Protein AF-A0A8E0V129-F1 (afdb_monomer_lite)

Radius of gyration: 28.25 Å; chains: 1; bounding box: 62×81×74 Å

pLDDT: mean 71.75, std 19.03, range [37.41, 93.44]

Sequence (127 aa):
MDLVQKKIKVSDDADEADASSEAAANVSESTDVELDSHPLLAHLRLYIFSDVYLGSELKQLAYERLTACFVGISRPQTLDQHRKVISVMRVASLKIQPSDSLLDWLAHYAAYTVDQLSSSALFSRTS

Organism: NCBI:txid91492

Foldseek 3Di:
DDDDDDDDDDDDDDDDDPDPDPPDDDPPPPPPPVLVPDPLLVLLVQLLCCVVPHDPVSNVVSLVSNVVVLVVCVAPPDPVSVVNLVVSLVVCVVRPDPPDVSNVSSVVSVVSNVVVVCVPCPVVPPD

Secondary structure (DSSP, 8-state):
--------------------------------TTGGG-HHHHHHHHHHHHHHHS-HHHHHHHHHHHHHHHHHHSS--SHHHHHHHHHHHHHHHHHS-TT-HHHHHHHHHHHHHHHHHHHSTTGGG--

Structure (mmCIF, N/CA/C/O backbone):
data_AF-A0A8E0V129-F1
#
_entry.id   AF-A0A8E0V129-F1
#
loop_
_atom_site.group_PDB
_atom_site.id
_atom_site.type_symbol
_atom_site.label_atom_id
_atom_site.label_alt_id
_atom_site.label_comp_id
_atom_site.label_asym_id
_atom_site.label_entity_id
_atom_site.label_seq_id
_atom_site.pdbx_PDB_ins_code
_atom_site.C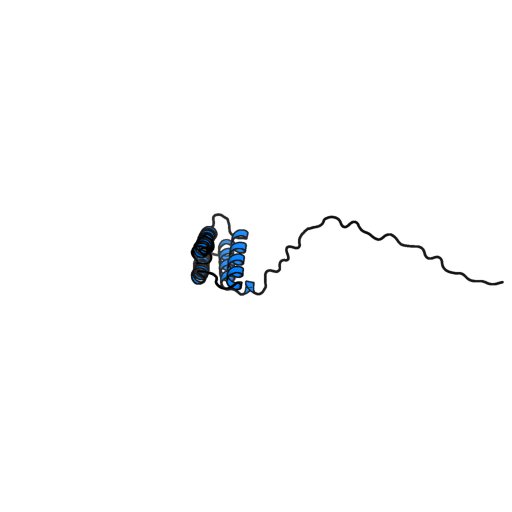artn_x
_atom_site.Cartn_y
_atom_site.Cartn_z
_atom_site.occupancy
_atom_site.B_iso_or_equiv
_atom_site.auth_seq_id
_atom_site.auth_comp_id
_atom_site.auth_asym_id
_atom_site.auth_atom_id
_atom_site.pdbx_PDB_model_num
ATOM 1 N N . MET A 1 1 ? 49.859 -70.532 45.079 1.00 38.75 1 MET A N 1
ATOM 2 C CA . MET A 1 1 ? 49.914 -69.975 43.718 1.00 38.75 1 MET A CA 1
ATOM 3 C C . MET A 1 1 ? 48.766 -68.977 43.572 1.00 38.75 1 MET A C 1
ATOM 5 O O . MET A 1 1 ? 47.655 -69.358 43.239 1.00 38.75 1 MET A O 1
ATOM 9 N N . ASP A 1 2 ? 49.039 -67.758 44.036 1.00 38.62 2 ASP A N 1
ATOM 10 C CA . ASP A 1 2 ? 48.735 -66.451 43.424 1.00 38.62 2 ASP A CA 1
ATOM 11 C C . ASP A 1 2 ? 47.334 -66.112 42.863 1.00 38.62 2 ASP A C 1
ATOM 13 O O . ASP A 1 2 ? 46.938 -66.512 41.776 1.00 38.62 2 ASP A O 1
ATOM 17 N N . LEU A 1 3 ? 46.599 -65.320 43.655 1.00 38.34 3 LEU A N 1
ATOM 18 C CA . LEU A 1 3 ? 46.198 -63.912 43.450 1.00 38.34 3 LEU A CA 1
ATOM 19 C C . LEU A 1 3 ? 45.937 -63.323 42.022 1.00 38.34 3 LEU A C 1
ATOM 21 O O . LEU A 1 3 ? 46.810 -63.284 41.165 1.00 38.34 3 LEU A O 1
ATOM 25 N N . VAL A 1 4 ? 44.788 -62.619 41.937 1.00 41.75 4 VAL A N 1
ATOM 26 C CA . VAL A 1 4 ? 44.428 -61.413 41.128 1.00 41.75 4 VAL A CA 1
ATOM 27 C C . VAL A 1 4 ? 43.639 -61.561 39.804 1.00 41.75 4 VAL A C 1
ATOM 29 O O . VAL A 1 4 ? 44.179 -61.664 38.712 1.00 41.75 4 VAL A O 1
ATOM 32 N N . GLN A 1 5 ? 42.314 -61.413 39.953 1.00 44.88 5 GLN A N 1
ATOM 33 C CA . GLN A 1 5 ? 41.386 -60.454 39.309 1.00 44.88 5 GLN A CA 1
ATOM 34 C C . GLN A 1 5 ? 41.624 -59.975 37.857 1.00 44.88 5 GLN A C 1
ATOM 36 O O . GLN A 1 5 ? 42.547 -59.214 37.576 1.00 44.88 5 GLN A O 1
ATOM 41 N N . LYS A 1 6 ? 40.609 -60.168 36.995 1.00 42.78 6 LYS A N 1
ATOM 42 C CA . LYS A 1 6 ? 40.298 -59.220 35.908 1.00 42.78 6 LYS A CA 1
ATOM 43 C C . LYS A 1 6 ? 38.786 -58.988 35.756 1.00 42.78 6 LYS A C 1
ATOM 45 O O . LYS A 1 6 ? 38.088 -59.706 35.058 1.00 42.78 6 LYS A O 1
ATOM 50 N N . LYS A 1 7 ? 38.336 -57.958 36.482 1.00 46.34 7 LYS A N 1
ATOM 51 C CA . LYS A 1 7 ? 37.285 -56.966 36.182 1.00 46.34 7 LYS A CA 1
ATOM 52 C C . LYS A 1 7 ? 36.069 -57.428 35.350 1.00 46.34 7 LYS A C 1
ATOM 54 O O . LYS A 1 7 ? 36.094 -57.406 34.125 1.00 46.34 7 LYS A O 1
ATOM 59 N N . ILE A 1 8 ? 34.963 -57.670 36.050 1.00 47.09 8 ILE A N 1
ATOM 60 C CA . ILE A 1 8 ? 33.598 -57.559 35.519 1.00 47.09 8 ILE A CA 1
ATOM 61 C C . ILE A 1 8 ? 33.251 -56.063 35.430 1.00 47.09 8 ILE A C 1
ATOM 63 O O . ILE A 1 8 ? 33.439 -55.333 36.407 1.00 47.09 8 ILE A O 1
ATOM 67 N N . LYS A 1 9 ? 32.739 -55.606 34.284 1.00 45.75 9 LYS A N 1
ATOM 68 C CA . LYS A 1 9 ? 31.951 -54.370 34.176 1.00 45.75 9 LYS A CA 1
ATOM 69 C C . LYS A 1 9 ? 30.778 -54.624 33.222 1.00 45.75 9 LYS A C 1
ATOM 71 O O . LYS A 1 9 ? 30.995 -54.887 32.046 1.00 45.75 9 LYS A O 1
ATOM 76 N N . VAL A 1 10 ? 29.573 -54.584 33.781 1.00 44.44 10 VAL A N 1
ATOM 77 C CA . VAL A 1 10 ? 28.254 -54.535 33.122 1.00 44.44 10 VAL A CA 1
ATOM 78 C C . VAL A 1 10 ? 27.637 -53.157 33.435 1.00 44.44 10 VAL A C 1
ATOM 80 O O . VAL A 1 10 ? 28.092 -52.522 34.391 1.00 44.44 10 VAL A O 1
ATOM 83 N N . SER A 1 11 ? 26.626 -52.765 32.645 1.00 37.41 11 SER A N 1
ATOM 84 C CA . SER A 1 11 ? 25.815 -51.521 32.605 1.00 37.41 11 SER A CA 1
ATOM 85 C C . SER A 1 11 ? 26.367 -50.426 31.692 1.00 37.41 11 SER A C 1
ATOM 87 O O . SER A 1 11 ? 27.552 -50.107 31.775 1.00 37.41 11 SER A O 1
ATOM 89 N N . ASP A 1 12 ? 25.597 -49.807 30.793 1.00 40.28 12 ASP A N 1
ATOM 90 C CA . ASP A 1 12 ? 24.139 -49.754 30.522 1.00 40.28 12 ASP A CA 1
ATOM 91 C C . ASP A 1 12 ? 23.988 -49.480 29.007 1.00 40.28 12 ASP A C 1
ATOM 93 O O . ASP A 1 12 ? 24.842 -48.800 28.441 1.00 40.28 12 ASP A O 1
ATOM 97 N N . ASP A 1 13 ? 23.161 -50.210 28.259 1.00 44.94 13 ASP A N 1
ATOM 98 C CA . ASP A 1 13 ? 21.717 -50.021 27.994 1.00 44.94 13 ASP A CA 1
ATOM 99 C C . ASP A 1 13 ? 21.481 -49.221 26.693 1.00 44.94 13 ASP A C 1
ATOM 101 O O . ASP A 1 13 ? 22.295 -48.390 26.296 1.00 44.94 13 ASP A O 1
ATOM 105 N N . ALA A 1 14 ? 20.452 -49.634 25.959 1.00 47.94 14 ALA A N 1
ATOM 106 C CA . ALA A 1 14 ? 20.334 -49.579 24.507 1.00 47.94 14 ALA A CA 1
ATOM 107 C C . ALA A 1 14 ? 20.120 -48.172 23.920 1.00 47.94 14 ALA A C 1
ATOM 109 O O . ALA A 1 14 ? 19.311 -47.387 24.409 1.00 47.94 14 ALA A O 1
ATOM 110 N N . ASP A 1 15 ? 20.828 -47.916 22.820 1.00 42.03 15 ASP A N 1
ATOM 111 C CA . ASP A 1 15 ? 20.634 -46.787 21.912 1.00 42.03 15 ASP A CA 1
ATOM 112 C C . ASP A 1 15 ? 19.677 -47.182 20.770 1.00 42.03 15 ASP A C 1
ATOM 114 O O . ASP A 1 15 ? 19.460 -48.369 20.516 1.00 42.03 15 ASP A O 1
ATOM 118 N N . GLU A 1 16 ? 19.177 -46.165 20.072 1.00 52.50 16 GLU A N 1
ATOM 119 C CA . GLU A 1 16 ? 18.158 -46.130 19.010 1.00 52.50 16 GLU A CA 1
ATOM 120 C C . GLU A 1 16 ? 16.735 -45.805 19.492 1.00 52.50 16 GLU A C 1
ATOM 122 O O . GLU A 1 16 ? 15.792 -46.599 19.450 1.00 52.50 16 GLU A O 1
ATOM 127 N N . ALA A 1 17 ? 16.601 -44.549 19.925 1.00 44.41 17 ALA A N 1
ATOM 128 C CA . ALA A 1 17 ? 15.339 -43.844 20.068 1.00 44.41 17 ALA A CA 1
ATOM 129 C C . ALA A 1 17 ? 14.623 -43.696 18.710 1.00 44.41 17 ALA A C 1
ATOM 131 O O . ALA A 1 17 ? 15.102 -43.029 17.792 1.00 44.41 17 ALA A O 1
ATOM 132 N N . ASP A 1 18 ? 13.431 -44.284 18.632 1.00 45.22 18 ASP A N 1
ATOM 133 C CA . ASP A 1 18 ? 12.407 -44.053 17.615 1.00 45.22 18 ASP A CA 1
ATOM 134 C C . ASP A 1 18 ? 11.962 -42.581 17.669 1.00 45.22 18 ASP A C 1
ATOM 136 O O . ASP A 1 18 ? 11.214 -42.154 18.556 1.00 45.22 18 ASP A O 1
ATOM 140 N N . ALA A 1 19 ? 12.513 -41.772 16.762 1.00 48.38 19 ALA A N 1
ATOM 141 C CA . ALA A 1 19 ? 12.228 -40.351 16.663 1.00 48.38 19 ALA A CA 1
ATOM 142 C C . ALA A 1 19 ? 10.782 -40.140 16.196 1.00 48.38 19 ALA A C 1
ATOM 144 O O . ALA A 1 19 ? 10.468 -40.127 15.004 1.00 48.38 19 ALA A O 1
ATOM 145 N N . SER A 1 20 ? 9.908 -39.953 17.184 1.00 46.84 20 SER A N 1
ATOM 146 C CA . SER A 1 20 ? 8.547 -39.472 17.012 1.00 46.84 20 SER A CA 1
ATOM 147 C C . SER A 1 20 ? 8.504 -38.224 16.133 1.00 46.84 20 SER A C 1
ATOM 149 O O . SER A 1 20 ? 9.264 -37.270 16.291 1.00 46.84 20 SER A O 1
ATOM 151 N N . SER A 1 21 ? 7.552 -38.269 15.208 1.00 52.12 21 SER A N 1
ATOM 152 C CA . SER A 1 21 ? 7.096 -37.199 14.334 1.00 52.12 21 SER A CA 1
ATOM 153 C C . SER A 1 21 ? 6.724 -35.931 15.118 1.00 52.12 21 SER A C 1
ATOM 155 O O . SER A 1 21 ? 5.555 -35.684 15.407 1.00 52.12 21 SER A O 1
ATOM 157 N N . GLU A 1 22 ? 7.715 -35.084 15.374 1.00 45.41 22 GLU A N 1
ATOM 158 C CA . GLU A 1 22 ? 7.553 -33.690 15.788 1.00 45.41 22 GLU A CA 1
ATOM 159 C C . GLU A 1 22 ? 8.100 -32.768 14.691 1.00 45.41 22 GLU A C 1
ATOM 161 O O . GLU A 1 22 ? 9.077 -32.045 14.859 1.00 45.41 22 GLU A O 1
ATOM 166 N N . ALA A 1 23 ? 7.439 -32.751 13.531 1.00 44.50 23 ALA A N 1
ATOM 167 C CA . ALA A 1 23 ? 7.572 -31.649 12.577 1.00 44.50 23 ALA A CA 1
ATOM 168 C C . ALA A 1 23 ? 6.746 -30.443 13.066 1.00 44.50 23 ALA A C 1
ATOM 170 O O . ALA A 1 23 ? 5.861 -29.940 12.374 1.00 44.50 23 ALA A O 1
ATOM 171 N N . ALA A 1 24 ? 6.998 -30.010 14.300 1.00 44.75 24 ALA A N 1
ATOM 172 C CA . ALA A 1 24 ? 6.496 -28.760 14.833 1.00 44.75 24 ALA A CA 1
ATOM 173 C C . ALA A 1 24 ? 7.591 -27.699 14.696 1.00 44.75 24 ALA A C 1
ATOM 175 O O . ALA A 1 24 ? 8.703 -27.853 15.185 1.00 44.75 24 ALA A O 1
ATOM 176 N N . ALA A 1 25 ? 7.216 -26.594 14.059 1.00 48.78 25 ALA A N 1
ATOM 177 C CA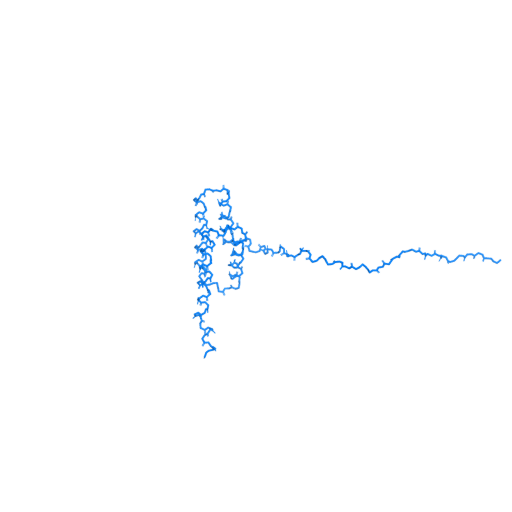 . ALA A 1 25 ? 7.771 -25.277 14.333 1.00 48.78 25 ALA A CA 1
ATOM 178 C C . ALA A 1 25 ? 9.286 -25.099 14.116 1.00 48.78 25 ALA A C 1
ATOM 180 O O . ALA A 1 25 ? 10.043 -24.822 15.039 1.00 48.78 25 ALA A O 1
ATOM 181 N N . ASN A 1 26 ? 9.705 -25.066 12.853 1.00 45.53 26 ASN A N 1
ATOM 182 C CA . ASN A 1 26 ? 10.736 -24.102 12.473 1.00 45.53 26 ASN A CA 1
ATOM 183 C C . ASN A 1 26 ? 10.423 -23.508 11.098 1.00 45.53 26 ASN A C 1
ATOM 185 O O . ASN A 1 26 ? 11.154 -23.682 10.124 1.00 45.53 26 ASN A O 1
ATOM 189 N N . VAL A 1 27 ? 9.304 -22.777 11.020 1.00 48.19 27 VAL A N 1
ATOM 190 C CA . VAL A 1 27 ? 9.260 -21.624 10.116 1.00 48.19 27 VAL A CA 1
ATOM 191 C C . VAL A 1 27 ? 10.253 -20.655 10.728 1.00 48.19 27 VAL A C 1
ATOM 193 O O . VAL A 1 27 ? 9.906 -19.918 11.645 1.00 48.19 27 VAL A O 1
ATOM 196 N N . SER A 1 28 ? 11.506 -20.768 10.292 1.00 42.50 28 SER A N 1
ATOM 197 C CA . SER A 1 28 ? 12.578 -19.884 10.707 1.00 42.50 28 SER A CA 1
ATOM 198 C C . SER A 1 28 ? 12.074 -18.459 10.533 1.00 42.50 28 SER A C 1
ATOM 200 O O . SER A 1 28 ? 11.840 -17.989 9.417 1.00 42.50 28 SER A O 1
ATOM 202 N N . GLU A 1 29 ? 11.853 -17.808 11.670 1.00 49.94 29 GLU A N 1
ATOM 203 C CA . GLU A 1 29 ? 11.617 -16.381 11.837 1.00 49.94 29 GLU A CA 1
ATOM 204 C C . GLU A 1 29 ? 12.914 -15.635 11.492 1.00 49.94 29 GLU A C 1
ATOM 206 O O . GLU A 1 29 ? 13.447 -14.836 12.248 1.00 49.94 29 GLU A O 1
ATOM 211 N N . SER A 1 30 ? 13.477 -15.927 10.322 1.00 45.56 30 SER A N 1
ATOM 212 C CA . SER A 1 30 ? 14.473 -15.098 9.679 1.00 45.56 30 SER A CA 1
ATOM 213 C C . SER A 1 30 ? 13.715 -14.091 8.821 1.00 45.56 30 SER A C 1
ATOM 215 O O . SER A 1 30 ? 13.799 -14.099 7.590 1.00 45.56 30 SER A O 1
ATOM 217 N N . THR A 1 31 ? 12.931 -13.216 9.453 1.00 50.94 31 THR A N 1
ATOM 218 C CA . THR A 1 31 ? 12.666 -11.912 8.845 1.00 50.94 31 THR A CA 1
ATOM 219 C C . THR A 1 31 ? 13.973 -11.138 8.900 1.00 50.94 31 THR A C 1
ATOM 221 O O . THR A 1 31 ? 14.234 -10.395 9.835 1.00 50.94 31 THR A O 1
ATOM 224 N N . ASP A 1 32 ? 14.836 -11.457 7.940 1.00 47.53 32 ASP A N 1
ATOM 225 C CA . ASP A 1 32 ? 15.563 -10.495 7.129 1.00 47.53 32 ASP A CA 1
ATOM 226 C C . ASP A 1 32 ? 15.725 -9.121 7.797 1.00 47.53 32 ASP A C 1
ATOM 228 O O . ASP A 1 32 ? 14.930 -8.202 7.593 1.00 47.53 32 ASP A O 1
ATOM 232 N N . VAL A 1 33 ? 16.757 -9.002 8.631 1.00 48.81 33 VAL A N 1
ATOM 233 C CA . VAL A 1 33 ? 17.124 -7.772 9.350 1.00 48.81 33 VAL A CA 1
ATOM 234 C C . VAL A 1 33 ? 17.420 -6.617 8.369 1.00 48.81 33 VAL A C 1
ATOM 236 O O . VAL A 1 33 ? 17.380 -5.451 8.757 1.00 48.81 33 VAL A O 1
ATOM 239 N N . GLU A 1 34 ? 17.631 -6.888 7.073 1.00 52.19 34 GLU A N 1
ATOM 240 C CA . GLU A 1 34 ? 17.732 -5.842 6.044 1.00 52.19 34 GLU A CA 1
ATOM 241 C C . GLU A 1 34 ? 16.368 -5.273 5.620 1.00 52.19 34 GLU A C 1
ATOM 243 O O . GLU A 1 34 ? 16.271 -4.094 5.259 1.00 52.19 34 GLU A O 1
ATOM 248 N N . LEU A 1 35 ? 15.291 -6.056 5.717 1.00 53.06 35 LEU A N 1
ATOM 249 C CA . LEU A 1 35 ? 13.933 -5.636 5.354 1.00 53.06 35 LEU A CA 1
ATOM 250 C C . LEU A 1 35 ? 13.327 -4.676 6.395 1.00 53.06 35 LEU A C 1
ATOM 252 O O . LEU A 1 35 ? 12.470 -3.855 6.053 1.00 53.06 35 LEU A O 1
ATOM 256 N N . ASP A 1 36 ? 13.834 -4.714 7.632 1.00 54.38 36 ASP A N 1
ATOM 257 C CA . ASP A 1 36 ? 13.446 -3.844 8.751 1.00 54.38 36 ASP A CA 1
ATOM 258 C C . ASP A 1 36 ? 13.779 -2.359 8.549 1.00 54.38 36 ASP A C 1
ATOM 260 O O . ASP A 1 36 ? 13.158 -1.497 9.173 1.00 54.38 36 ASP A O 1
ATOM 264 N N . SER A 1 37 ? 14.715 -2.042 7.653 1.00 58.94 37 SER A N 1
ATOM 265 C CA . SER A 1 37 ? 15.188 -0.671 7.421 1.00 58.94 37 SER A CA 1
ATOM 266 C C . SER A 1 37 ? 14.464 0.066 6.286 1.00 58.94 37 SER A C 1
ATOM 268 O O . SER A 1 37 ? 14.758 1.231 6.008 1.00 58.94 37 SER A O 1
ATOM 270 N N . HIS A 1 38 ? 13.510 -0.579 5.604 1.00 69.44 38 HIS A N 1
ATOM 271 C CA . HIS A 1 38 ? 12.903 0.006 4.413 1.00 69.44 38 HIS A CA 1
ATOM 272 C C . HIS A 1 38 ? 11.719 0.939 4.745 1.00 69.44 38 HIS A C 1
ATOM 274 O O . HIS A 1 38 ? 10.790 0.515 5.442 1.00 69.44 38 HIS A O 1
ATOM 280 N N . PRO A 1 39 ? 11.653 2.156 4.162 1.00 80.50 39 PRO A N 1
ATOM 281 C CA . PRO A 1 39 ? 10.562 3.111 4.397 1.00 80.50 39 PRO A CA 1
ATOM 282 C C . PRO A 1 39 ? 9.165 2.514 4.179 1.00 80.50 39 PRO A C 1
ATOM 284 O O . PRO A 1 39 ? 8.235 2.793 4.927 1.00 80.50 39 PRO A O 1
ATOM 287 N N . LEU A 1 40 ? 9.034 1.621 3.192 1.00 83.94 40 LEU A N 1
ATOM 288 C CA . LEU A 1 40 ? 7.779 0.927 2.878 1.00 83.94 40 LEU A CA 1
ATOM 289 C C . LEU A 1 40 ? 7.249 0.094 4.060 1.00 83.94 40 LEU A C 1
ATOM 291 O O . LEU A 1 40 ? 6.062 0.152 4.375 1.00 83.94 40 LEU A O 1
ATOM 295 N N . LEU A 1 41 ? 8.124 -0.652 4.743 1.00 84.19 41 LEU A N 1
ATOM 296 C CA . LEU A 1 41 ? 7.723 -1.466 5.891 1.00 84.19 41 LEU A CA 1
ATOM 297 C C . LEU A 1 41 ? 7.447 -0.589 7.116 1.00 84.19 41 LEU A C 1
ATOM 299 O O . LEU A 1 41 ? 6.511 -0.864 7.865 1.00 84.19 41 LEU A O 1
ATOM 303 N N . ALA A 1 42 ? 8.207 0.496 7.288 1.00 88.06 42 ALA A N 1
ATOM 304 C CA . ALA A 1 42 ? 7.956 1.480 8.334 1.00 88.06 42 ALA A CA 1
ATOM 305 C C . ALA A 1 42 ? 6.569 2.132 8.183 1.00 88.06 42 ALA A C 1
ATOM 307 O O . ALA A 1 42 ? 5.827 2.210 9.161 1.00 88.06 42 ALA A O 1
ATOM 308 N N . HIS A 1 43 ? 6.173 2.524 6.966 1.00 90.06 43 HIS A N 1
ATOM 309 C CA . HIS A 1 43 ? 4.843 3.083 6.704 1.00 90.06 43 HIS A CA 1
ATOM 310 C C . HIS A 1 43 ? 3.719 2.068 6.944 1.00 90.06 43 HIS A C 1
ATOM 312 O O . HIS A 1 43 ? 2.710 2.427 7.545 1.00 90.06 43 HIS A O 1
ATOM 318 N N . LEU A 1 44 ? 3.903 0.795 6.571 1.00 89.88 44 LEU A N 1
ATOM 319 C CA . LEU A 1 44 ? 2.927 -0.256 6.880 1.00 89.88 44 LEU A CA 1
ATOM 320 C C . LEU A 1 44 ? 2.799 -0.496 8.391 1.00 89.88 44 LEU A C 1
ATOM 322 O O . LEU A 1 44 ? 1.692 -0.607 8.912 1.00 89.88 44 LEU A O 1
ATOM 326 N N . ARG A 1 45 ? 3.921 -0.561 9.115 1.00 89.00 45 ARG A N 1
ATOM 327 C CA . ARG A 1 45 ? 3.910 -0.707 10.579 1.00 89.00 45 ARG A CA 1
ATOM 328 C C . ARG A 1 45 ? 3.224 0.475 11.244 1.00 89.00 45 ARG A C 1
ATOM 330 O O . ARG A 1 45 ? 2.431 0.265 12.153 1.00 89.00 45 ARG A O 1
ATOM 337 N N . LEU A 1 46 ? 3.484 1.690 10.766 1.00 90.19 46 LEU A N 1
ATOM 338 C CA . LEU A 1 46 ? 2.820 2.894 11.247 1.00 90.19 46 LEU A CA 1
ATOM 339 C C . LEU A 1 46 ? 1.317 2.869 10.948 1.00 90.19 46 LEU A C 1
ATOM 341 O O . LEU A 1 46 ? 0.531 3.268 11.800 1.00 90.19 46 LEU A O 1
ATOM 345 N N . TYR A 1 47 ? 0.905 2.357 9.787 1.00 91.31 47 TYR A N 1
ATOM 346 C CA . TYR A 1 47 ? -0.506 2.175 9.445 1.00 91.31 47 TYR A CA 1
ATOM 347 C C . TYR A 1 47 ? -1.204 1.211 10.411 1.00 91.31 47 TYR A C 1
ATOM 349 O O . TYR A 1 47 ? -2.208 1.563 11.018 1.00 91.31 47 TYR A O 1
ATOM 357 N N . ILE A 1 48 ? -0.621 0.030 10.631 1.00 89.19 48 ILE A N 1
ATOM 358 C CA . ILE A 1 48 ? -1.156 -0.965 11.574 1.00 89.19 48 ILE A CA 1
ATOM 359 C C . ILE A 1 48 ? -1.185 -0.396 12.998 1.00 89.19 48 ILE A C 1
ATOM 361 O O . ILE A 1 48 ? -2.163 -0.547 13.719 1.00 89.19 48 ILE A O 1
ATOM 365 N N . PHE A 1 49 ? -0.116 0.281 13.413 1.00 89.62 49 PHE A N 1
ATOM 366 C CA . PHE A 1 49 ? -0.023 0.869 14.745 1.00 89.62 49 PHE A CA 1
ATOM 367 C C . PHE A 1 49 ? -1.045 1.990 14.954 1.00 89.62 49 PHE A C 1
ATOM 369 O O . PHE A 1 49 ? -1.661 2.073 16.014 1.00 89.62 49 PHE A O 1
ATOM 376 N N . SER A 1 50 ? -1.246 2.837 13.945 1.00 89.25 50 SER A N 1
ATOM 377 C CA . SER A 1 50 ? -2.215 3.929 14.019 1.00 89.25 50 SER A CA 1
ATOM 378 C C . SER A 1 50 ? -3.656 3.445 14.011 1.00 89.25 50 SER A C 1
ATOM 380 O O . SER A 1 50 ? -4.465 4.062 14.683 1.00 89.25 50 SER A O 1
ATOM 382 N N . ASP A 1 51 ? -3.964 2.322 13.362 1.00 85.94 51 ASP A N 1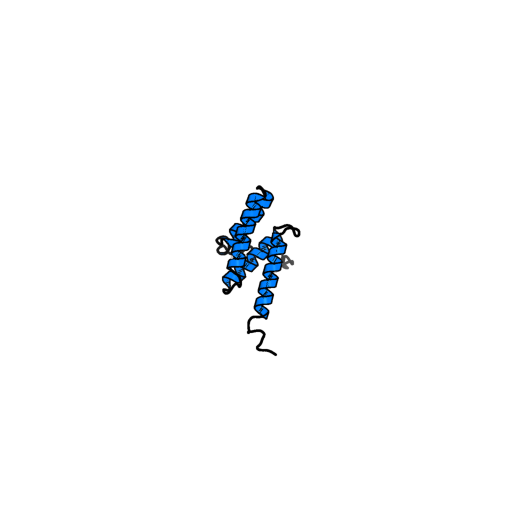
ATOM 383 C CA . ASP A 1 51 ? -5.288 1.696 13.448 1.00 85.94 51 ASP A CA 1
ATOM 384 C C . ASP A 1 51 ? -5.633 1.220 14.868 1.00 85.94 51 ASP A C 1
ATOM 386 O 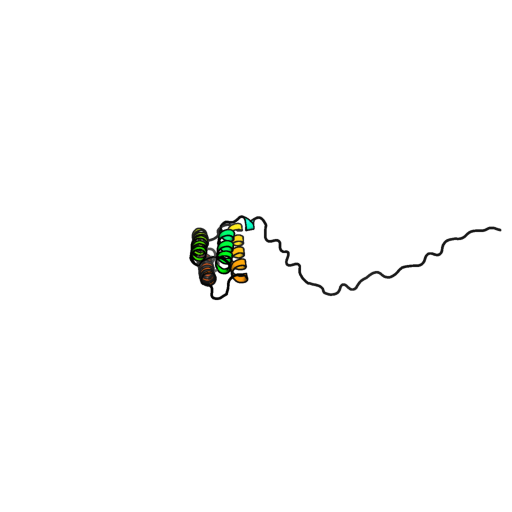O . ASP A 1 51 ? -6.774 1.330 15.309 1.00 85.94 51 ASP A O 1
ATOM 390 N N . VAL A 1 52 ? -4.636 0.723 15.608 1.00 84.00 52 VAL A N 1
ATOM 391 C CA . VAL A 1 52 ? -4.842 0.177 16.958 1.00 84.00 52 VAL A CA 1
ATOM 392 C C . VAL A 1 52 ? -4.776 1.257 18.041 1.00 84.00 52 VAL A C 1
ATOM 394 O O . VAL A 1 52 ? -5.513 1.184 19.023 1.00 84.00 52 VAL A O 1
ATOM 397 N N . TYR A 1 53 ? -3.883 2.241 17.897 1.00 81.38 53 TYR A N 1
ATOM 398 C CA . TYR A 1 53 ? -3.511 3.131 19.003 1.00 81.38 53 TYR A CA 1
ATOM 399 C C . TYR A 1 53 ? -3.692 4.628 18.732 1.00 81.38 53 TYR A C 1
ATOM 401 O O . TYR A 1 53 ? -3.623 5.404 19.686 1.00 81.38 53 TYR A O 1
ATOM 409 N N . LEU A 1 54 ? -3.888 5.069 17.483 1.00 75.25 54 LEU A N 1
ATOM 410 C CA . LEU A 1 54 ? -3.951 6.498 17.146 1.00 75.25 54 LEU A CA 1
ATOM 411 C C . LEU A 1 54 ? -5.217 6.875 16.372 1.00 75.25 54 LEU A C 1
ATOM 413 O O . LEU A 1 54 ? -6.019 6.044 15.968 1.00 75.25 54 LEU A O 1
ATOM 417 N N . GLY A 1 55 ? -5.429 8.181 16.220 1.00 78.56 55 GLY A N 1
ATOM 418 C CA . GLY A 1 55 ? -6.566 8.720 15.482 1.00 78.56 55 GLY A CA 1
ATOM 419 C C . GLY A 1 55 ? -6.496 8.439 13.977 1.00 78.56 55 GLY A C 1
ATOM 420 O O . GLY A 1 55 ? -5.422 8.229 13.403 1.00 78.56 55 GLY A O 1
ATOM 421 N N . SER A 1 56 ? -7.660 8.517 13.330 1.00 84.31 56 SER A N 1
ATOM 422 C CA . SER A 1 56 ? -7.863 8.279 11.894 1.00 84.31 56 SER A CA 1
ATOM 423 C C . SER A 1 56 ? -6.956 9.113 10.982 1.00 84.31 56 SER A C 1
ATOM 425 O O . SER A 1 56 ? -6.586 8.649 9.907 1.00 84.31 56 SER A O 1
ATOM 427 N N . GLU A 1 57 ? -6.546 10.309 11.409 1.00 88.00 57 GLU A N 1
ATOM 428 C CA . GLU A 1 57 ? -5.667 11.195 10.634 1.00 88.00 57 GLU A CA 1
ATOM 429 C C . GLU A 1 57 ? -4.270 10.599 10.412 1.00 88.00 57 GLU A C 1
ATOM 431 O O . GLU A 1 57 ? -3.724 10.679 9.310 1.00 88.00 57 GLU A O 1
ATOM 436 N N . LEU A 1 58 ? -3.693 9.948 11.429 1.00 88.12 58 LEU A N 1
ATOM 437 C CA . LEU A 1 58 ? -2.376 9.325 11.288 1.00 88.12 58 LEU A CA 1
ATOM 438 C C . LEU A 1 58 ? -2.452 8.056 10.436 1.00 88.12 58 LEU A C 1
ATOM 440 O O . LEU A 1 58 ? -1.555 7.814 9.626 1.00 88.12 58 LEU A O 1
ATOM 444 N N . LYS A 1 59 ? -3.536 7.285 10.583 1.00 89.94 59 LYS A N 1
ATOM 445 C CA . LYS A 1 59 ? -3.822 6.128 9.725 1.00 89.94 59 LYS A CA 1
ATOM 446 C C . LYS A 1 59 ? -3.911 6.557 8.264 1.00 89.94 59 LYS A C 1
ATOM 448 O O . LYS A 1 59 ? -3.279 5.947 7.402 1.00 89.94 59 LYS A O 1
ATOM 453 N N . GLN A 1 60 ? -4.613 7.654 7.989 1.00 91.62 60 GLN A N 1
ATOM 454 C CA . GLN A 1 60 ? -4.719 8.208 6.644 1.00 91.62 60 GLN A CA 1
ATOM 455 C C . GLN A 1 60 ? -3.372 8.712 6.108 1.00 91.62 60 GLN A C 1
ATOM 457 O O . GLN A 1 60 ? -3.000 8.383 4.984 1.00 91.62 60 GLN A O 1
ATOM 462 N N . LEU A 1 61 ? -2.580 9.419 6.916 1.00 91.56 61 LEU A N 1
ATOM 463 C CA . LEU A 1 61 ? -1.247 9.851 6.494 1.00 91.56 61 LEU A CA 1
ATOM 464 C C . LEU A 1 61 ? -0.331 8.655 6.182 1.00 91.56 61 LEU A C 1
ATOM 466 O O . LEU A 1 61 ? 0.392 8.665 5.185 1.00 91.56 61 LEU A O 1
ATOM 470 N N . ALA A 1 62 ? -0.356 7.608 7.011 1.00 91.62 62 ALA A N 1
ATOM 471 C CA . ALA A 1 62 ? 0.422 6.394 6.780 1.00 91.62 62 ALA A CA 1
ATOM 472 C C . ALA A 1 62 ? -0.026 5.667 5.501 1.00 91.62 62 ALA A C 1
ATOM 474 O O . ALA A 1 62 ? 0.823 5.209 4.735 1.00 91.62 62 ALA A O 1
ATOM 475 N N . TYR A 1 63 ? -1.335 5.630 5.235 1.00 91.94 63 TYR A N 1
ATOM 476 C CA . TYR A 1 63 ? -1.908 5.104 3.996 1.00 91.94 63 TYR A CA 1
ATOM 477 C C . TYR A 1 63 ? -1.393 5.851 2.764 1.00 91.94 63 TYR A C 1
ATOM 479 O O . TYR A 1 63 ? -0.890 5.236 1.823 1.00 91.94 63 TYR A O 1
ATOM 487 N N . GLU A 1 64 ? -1.469 7.181 2.773 1.00 93.31 64 GLU A N 1
ATOM 488 C CA . GLU A 1 64 ? -1.027 8.023 1.658 1.00 93.31 64 GLU A CA 1
ATOM 489 C C . GLU A 1 64 ? 0.470 7.850 1.385 1.00 93.31 64 GLU A C 1
ATOM 491 O O . GLU A 1 64 ? 0.888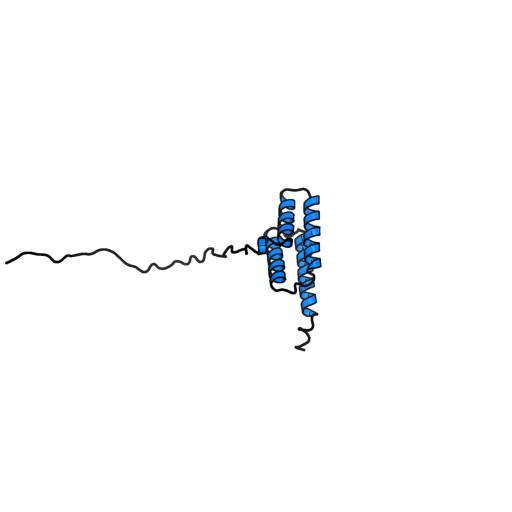 7.698 0.238 1.00 93.31 64 GLU A O 1
ATOM 496 N N . ARG A 1 65 ? 1.296 7.801 2.438 1.00 91.62 65 ARG A N 1
ATOM 497 C CA . ARG A 1 65 ? 2.741 7.573 2.296 1.00 91.62 65 ARG A CA 1
ATOM 498 C C . ARG A 1 65 ? 3.046 6.184 1.745 1.00 91.62 65 ARG A C 1
ATOM 500 O O . ARG A 1 65 ? 3.879 6.057 0.850 1.00 91.62 65 ARG A O 1
ATOM 507 N N . LEU A 1 66 ? 2.362 5.158 2.246 1.00 91.06 66 LEU A N 1
ATOM 508 C CA . LEU A 1 66 ? 2.557 3.780 1.809 1.00 91.06 66 LEU A CA 1
ATOM 509 C C . LEU A 1 66 ? 2.176 3.600 0.334 1.00 91.06 66 LEU A C 1
ATOM 511 O O . LEU A 1 66 ? 2.973 3.087 -0.451 1.00 91.06 66 LEU A O 1
ATOM 515 N N . THR A 1 67 ? 0.986 4.059 -0.051 1.00 91.38 67 THR A N 1
ATOM 516 C CA . THR A 1 67 ? 0.489 3.968 -1.432 1.00 91.38 67 THR A CA 1
ATOM 517 C C . THR A 1 67 ? 1.351 4.785 -2.394 1.00 91.38 67 THR A C 1
ATOM 519 O O . THR A 1 67 ? 1.708 4.281 -3.458 1.00 91.38 67 THR A O 1
ATOM 522 N N . ALA A 1 68 ? 1.810 5.979 -2.000 1.00 89.75 68 ALA A N 1
ATOM 523 C CA . ALA A 1 68 ? 2.762 6.764 -2.786 1.00 89.75 68 ALA A CA 1
ATOM 524 C C . ALA A 1 68 ? 4.090 6.021 -3.021 1.00 89.75 68 ALA A C 1
ATOM 526 O O . ALA A 1 68 ? 4.631 6.069 -4.126 1.00 89.75 68 ALA A O 1
ATOM 527 N N . CYS A 1 69 ? 4.604 5.287 -2.025 1.00 87.81 69 CYS A N 1
ATOM 528 C CA . CYS A 1 69 ? 5.795 4.458 -2.212 1.00 87.81 69 CYS A CA 1
ATOM 529 C C . CYS A 1 69 ? 5.561 3.324 -3.224 1.00 87.81 69 CYS A C 1
ATOM 531 O O . CYS A 1 69 ? 6.426 3.080 -4.062 1.00 87.81 69 CYS A O 1
ATOM 533 N N . PHE A 1 70 ? 4.406 2.653 -3.189 1.00 86.94 70 PHE A N 1
ATOM 534 C CA . PHE A 1 70 ? 4.061 1.621 -4.175 1.00 86.94 70 PHE A CA 1
ATOM 535 C C . PHE A 1 70 ? 3.912 2.193 -5.589 1.00 86.94 70 PHE A C 1
ATOM 537 O O . PHE A 1 70 ? 4.466 1.641 -6.539 1.00 86.94 70 PHE A O 1
ATOM 544 N N . VAL A 1 71 ? 3.237 3.335 -5.734 1.00 86.06 71 VAL A N 1
ATOM 545 C CA . VAL A 1 71 ? 3.112 4.031 -7.024 1.00 86.06 71 VAL A CA 1
ATOM 546 C C . VAL A 1 71 ? 4.484 4.445 -7.559 1.00 86.06 71 VAL A C 1
ATOM 548 O O . VAL A 1 71 ? 4.756 4.249 -8.740 1.00 86.06 71 VAL A O 1
ATOM 551 N N . GLY A 1 72 ? 5.373 4.945 -6.696 1.00 82.88 72 GLY A N 1
ATOM 552 C CA . GLY A 1 72 ? 6.748 5.284 -7.069 1.00 82.88 72 GLY A CA 1
ATOM 553 C C . GLY A 1 72 ? 7.574 4.075 -7.520 1.00 82.88 72 GLY A C 1
ATOM 554 O O . GLY A 1 72 ? 8.430 4.211 -8.390 1.00 82.88 72 GLY A O 1
ATOM 555 N N . ILE A 1 73 ? 7.297 2.883 -6.979 1.00 82.81 73 ILE A N 1
ATOM 556 C CA . ILE A 1 73 ? 7.916 1.636 -7.448 1.00 82.81 73 ILE A CA 1
ATOM 557 C C . ILE A 1 73 ? 7.378 1.262 -8.834 1.00 82.81 73 ILE A C 1
ATOM 559 O O . ILE A 1 73 ? 8.173 0.830 -9.660 1.00 82.81 73 ILE A O 1
ATOM 563 N N . SER A 1 74 ? 6.089 1.502 -9.116 1.00 74.12 74 SER A N 1
ATOM 564 C CA . SER A 1 74 ? 5.361 1.263 -10.382 1.00 74.12 74 SER A CA 1
ATOM 565 C C . SER A 1 74 ? 5.472 -0.166 -10.934 1.00 74.12 74 SER A C 1
ATOM 567 O O . SER A 1 74 ? 4.501 -0.920 -10.923 1.00 74.12 74 SER A O 1
ATOM 569 N N . ARG A 1 75 ? 6.667 -0.552 -11.385 1.00 75.19 75 ARG A N 1
ATOM 570 C CA . ARG A 1 75 ? 7.095 -1.905 -11.706 1.00 75.19 75 ARG A CA 1
ATOM 571 C C . ARG A 1 75 ? 8.398 -2.176 -10.950 1.00 75.19 75 ARG A C 1
ATOM 573 O O . ARG A 1 75 ? 9.420 -1.584 -11.305 1.00 75.19 75 ARG A O 1
ATOM 580 N N . PRO A 1 76 ? 8.407 -3.076 -9.953 1.00 74.50 76 PRO A N 1
ATOM 581 C CA . PRO A 1 76 ? 9.661 -3.491 -9.344 1.00 74.50 76 PRO A CA 1
ATOM 582 C C . PRO A 1 76 ? 10.575 -4.046 -10.449 1.00 74.50 76 PRO A C 1
ATOM 584 O O . PRO A 1 76 ? 10.171 -4.907 -11.227 1.00 74.50 76 PRO A O 1
ATOM 587 N N . GLN A 1 77 ? 11.778 -3.489 -10.587 1.00 76.06 77 GLN A N 1
ATOM 588 C CA . GLN A 1 77 ? 12.746 -3.900 -11.615 1.00 76.06 77 GLN A CA 1
ATOM 589 C C . GLN A 1 77 ? 13.851 -4.769 -11.025 1.00 76.06 77 GLN A C 1
ATOM 591 O O . GLN A 1 77 ? 14.396 -5.633 -11.708 1.00 76.06 77 GLN A O 1
ATOM 596 N N . THR A 1 78 ? 14.163 -4.569 -9.744 1.00 80.81 78 THR A N 1
ATOM 597 C CA . THR A 1 78 ? 15.186 -5.340 -9.039 1.00 80.81 78 THR A CA 1
ATOM 598 C C . THR A 1 78 ? 14.564 -6.448 -8.202 1.00 80.81 78 THR A C 1
ATOM 600 O O . THR A 1 78 ? 13.431 -6.343 -7.721 1.00 80.81 78 THR A O 1
ATOM 603 N N . LEU A 1 79 ? 15.312 -7.533 -8.015 1.00 80.69 79 LEU A N 1
ATOM 604 C CA . LEU A 1 79 ? 14.886 -8.670 -7.199 1.00 80.69 79 LEU A CA 1
ATOM 605 C C . LEU A 1 79 ? 14.583 -8.222 -5.756 1.00 80.69 79 LEU A C 1
ATOM 607 O O . LEU A 1 79 ? 13.579 -8.633 -5.174 1.00 80.69 79 LEU A O 1
ATOM 611 N N . ASP A 1 80 ? 15.367 -7.282 -5.231 1.00 81.38 80 ASP A N 1
ATOM 612 C CA . ASP A 1 80 ? 15.169 -6.715 -3.895 1.00 81.38 80 ASP A CA 1
ATOM 613 C C . ASP A 1 80 ? 13.856 -5.937 -3.780 1.00 81.38 80 ASP A C 1
ATOM 615 O O . ASP A 1 80 ? 13.149 -6.063 -2.783 1.00 81.38 80 ASP A O 1
ATOM 619 N N . GLN A 1 81 ? 13.481 -5.159 -4.802 1.00 81.69 81 GLN A N 1
ATOM 620 C CA . GLN A 1 81 ? 12.191 -4.461 -4.824 1.00 81.69 81 GLN A CA 1
ATOM 621 C C . GLN A 1 81 ? 11.020 -5.447 -4.824 1.00 81.69 81 GLN A C 1
ATOM 623 O O . GLN A 1 81 ? 10.060 -5.244 -4.081 1.00 81.69 81 GLN A O 1
ATOM 628 N N . HIS A 1 82 ? 11.111 -6.534 -5.597 1.00 83.38 82 HIS A N 1
ATOM 629 C CA . HIS A 1 82 ? 10.087 -7.581 -5.596 1.00 83.38 82 HIS A CA 1
ATOM 630 C C . HIS A 1 82 ? 9.957 -8.235 -4.219 1.00 83.38 82 HIS A C 1
ATOM 632 O O . HIS A 1 82 ? 8.850 -8.325 -3.689 1.00 83.38 82 HIS A O 1
ATOM 638 N N . ARG A 1 83 ? 11.077 -8.638 -3.600 1.00 83.56 83 ARG A N 1
ATOM 639 C CA . ARG A 1 83 ? 11.072 -9.231 -2.252 1.00 83.56 83 ARG A CA 1
ATOM 640 C C . ARG A 1 83 ? 10.443 -8.297 -1.225 1.00 83.56 83 ARG A C 1
ATOM 642 O O . ARG A 1 83 ? 9.651 -8.750 -0.401 1.00 83.56 83 ARG A O 1
ATOM 649 N N . LYS A 1 84 ? 10.737 -6.998 -1.304 1.00 84.00 84 LYS A N 1
ATOM 650 C CA . LYS A 1 84 ? 10.170 -5.975 -0.414 1.00 84.00 84 LYS A CA 1
ATOM 651 C C . LYS A 1 84 ? 8.663 -5.829 -0.598 1.00 84.00 84 LYS A C 1
ATOM 653 O O . LYS A 1 84 ? 7.932 -5.897 0.385 1.00 84.00 84 LYS A O 1
ATOM 658 N N . VAL A 1 85 ? 8.196 -5.678 -1.838 1.00 86.62 85 VAL A N 1
ATOM 659 C CA . VAL A 1 85 ? 6.764 -5.580 -2.170 1.00 86.62 85 VAL A CA 1
ATOM 660 C C . VAL A 1 85 ? 6.005 -6.804 -1.659 1.00 86.62 85 VAL A C 1
ATOM 662 O O . VAL A 1 85 ? 5.018 -6.654 -0.942 1.00 86.62 85 VAL A O 1
ATOM 665 N N . ILE A 1 86 ? 6.512 -8.006 -1.946 1.00 86.62 86 ILE A N 1
ATOM 666 C CA . ILE A 1 86 ? 5.906 -9.269 -1.504 1.00 86.62 86 ILE A CA 1
ATOM 667 C C . ILE A 1 86 ? 5.876 -9.353 0.024 1.00 86.62 86 ILE A C 1
ATOM 669 O O . ILE A 1 86 ? 4.857 -9.725 0.604 1.00 86.62 86 ILE A O 1
ATOM 673 N N . SER A 1 87 ? 6.967 -8.978 0.691 1.00 86.62 87 SER A N 1
ATOM 674 C CA . SER A 1 87 ? 7.046 -9.020 2.154 1.00 86.62 87 SER A CA 1
ATOM 675 C C . SER A 1 87 ? 6.050 -8.062 2.803 1.00 86.62 87 SER A C 1
ATOM 677 O O . SER A 1 87 ? 5.349 -8.450 3.734 1.00 86.62 87 SER A O 1
ATOM 679 N N . VAL A 1 88 ? 5.918 -6.840 2.281 1.00 88.69 88 VAL A N 1
ATOM 680 C CA . VAL A 1 88 ? 4.942 -5.856 2.770 1.00 88.69 88 VAL A CA 1
ATOM 681 C C . VAL A 1 88 ? 3.512 -6.344 2.546 1.00 88.69 88 VAL A C 1
ATOM 683 O O . VAL A 1 88 ? 2.718 -6.318 3.482 1.00 88.69 88 VAL A O 1
ATOM 686 N N . MET A 1 89 ? 3.188 -6.867 1.360 1.00 89.00 89 MET A N 1
ATOM 687 C CA . MET A 1 89 ? 1.866 -7.447 1.086 1.00 89.00 89 MET A CA 1
ATOM 688 C C . MET A 1 89 ? 1.539 -8.612 2.023 1.00 89.00 89 MET A C 1
ATOM 690 O O . MET A 1 89 ? 0.434 -8.691 2.557 1.00 89.00 89 MET A O 1
ATOM 694 N N . ARG A 1 90 ? 2.514 -9.489 2.280 1.00 88.38 90 ARG A N 1
ATOM 695 C CA . ARG A 1 90 ? 2.350 -10.609 3.208 1.00 88.38 90 ARG A CA 1
ATOM 696 C C . ARG A 1 90 ? 2.066 -10.1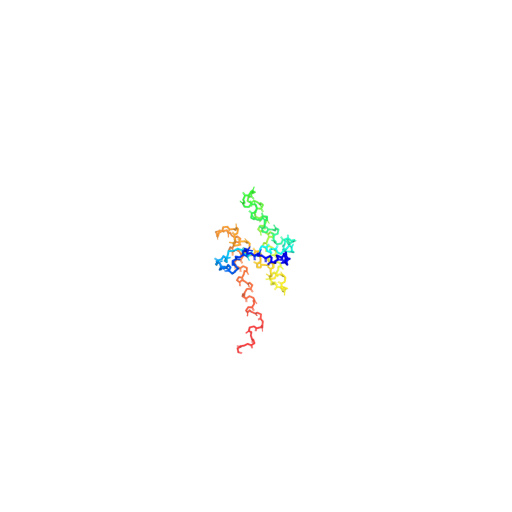17 4.625 1.00 88.38 90 ARG A C 1
ATOM 698 O O . ARG A 1 90 ? 1.109 -10.579 5.239 1.00 88.38 90 ARG A O 1
ATOM 705 N N . VAL A 1 91 ? 2.840 -9.157 5.131 1.00 88.62 91 VAL A N 1
ATOM 706 C CA . VAL A 1 91 ? 2.610 -8.577 6.466 1.00 88.62 91 VAL A CA 1
ATOM 707 C C . VAL A 1 91 ? 1.237 -7.907 6.544 1.00 88.62 91 VAL A C 1
ATOM 709 O O . VAL A 1 91 ? 0.526 -8.113 7.526 1.00 88.62 91 VAL A O 1
ATOM 712 N N . ALA A 1 92 ? 0.840 -7.164 5.507 1.00 89.00 92 ALA A N 1
ATOM 713 C CA . ALA A 1 92 ? -0.471 -6.529 5.435 1.00 89.00 92 ALA A CA 1
ATOM 714 C C . ALA A 1 92 ? -1.598 -7.570 5.526 1.00 89.00 92 ALA A C 1
ATOM 716 O O . ALA A 1 92 ? -2.461 -7.446 6.389 1.00 89.00 92 ALA A O 1
ATOM 717 N N . SER A 1 93 ? -1.540 -8.642 4.728 1.00 87.06 93 SER A N 1
ATOM 718 C CA . SER A 1 93 ? -2.565 -9.701 4.722 1.00 87.06 93 SER A CA 1
ATOM 719 C C . SER A 1 93 ? -2.723 -10.445 6.053 1.00 87.06 93 SER A C 1
ATOM 721 O O . SER A 1 93 ? -3.785 -10.994 6.324 1.00 87.06 93 SER A O 1
ATOM 723 N N . LEU A 1 94 ? -1.672 -10.475 6.879 1.00 88.81 94 LEU A N 1
ATOM 724 C CA . LEU A 1 94 ? -1.676 -11.183 8.160 1.00 88.81 94 LEU A CA 1
ATOM 725 C C . LEU A 1 94 ? -2.136 -10.307 9.325 1.00 88.81 94 LEU A C 1
ATOM 727 O O . LEU A 1 94 ? -2.636 -10.833 10.316 1.00 88.81 94 LEU A O 1
ATOM 731 N N . LYS A 1 95 ? -1.905 -8.992 9.250 1.00 87.38 95 LYS A N 1
ATOM 732 C CA . LYS A 1 95 ? -2.124 -8.075 10.379 1.00 87.38 95 LYS A CA 1
ATOM 733 C C . LYS A 1 95 ? -3.302 -7.127 10.208 1.00 87.38 95 LYS A C 1
ATOM 735 O O . LYS A 1 95 ? -3.751 -6.571 11.203 1.00 87.38 95 LYS A O 1
ATOM 740 N N . ILE A 1 96 ? -3.777 -6.925 8.985 1.00 89.31 96 ILE A N 1
ATOM 741 C CA . ILE A 1 96 ? -4.876 -6.007 8.685 1.00 89.31 96 ILE A CA 1
ATOM 742 C C . ILE A 1 96 ? -6.176 -6.800 8.533 1.00 89.31 96 ILE A C 1
ATOM 744 O O . ILE A 1 96 ? -6.171 -7.931 8.047 1.00 89.31 96 ILE A O 1
ATOM 748 N N . GLN A 1 97 ? -7.298 -6.215 8.957 1.00 86.56 97 GLN A N 1
ATOM 749 C CA . GLN A 1 97 ? -8.609 -6.835 8.775 1.00 86.56 97 GLN A CA 1
ATOM 750 C C . GLN A 1 97 ? -8.970 -6.951 7.282 1.00 86.56 97 GLN A C 1
ATOM 752 O O . GLN A 1 97 ? -8.722 -6.011 6.529 1.00 86.56 97 GLN A O 1
ATOM 757 N N . PRO A 1 98 ? -9.629 -8.040 6.841 1.00 83.12 98 PRO A N 1
ATOM 758 C CA . PRO A 1 98 ? -9.962 -8.260 5.428 1.00 83.12 98 PRO A CA 1
ATOM 759 C C . PRO A 1 98 ? -10.815 -7.162 4.776 1.00 83.12 98 PRO A C 1
ATOM 761 O O . PRO A 1 98 ? -10.781 -7.009 3.561 1.00 83.12 98 PRO A O 1
ATOM 764 N N . SER A 1 99 ? -11.593 -6.417 5.564 1.00 84.06 99 SER A N 1
ATOM 765 C CA . SER A 1 99 ? -12.462 -5.329 5.097 1.00 84.06 99 SER A CA 1
ATOM 766 C C . SER A 1 99 ? -11.765 -3.967 5.014 1.00 84.06 99 SER A C 1
ATOM 768 O O . SER A 1 99 ? -12.426 -2.957 4.782 1.00 84.06 99 SER A O 1
ATOM 770 N N . ASP A 1 100 ? -10.461 -3.907 5.274 1.00 88.75 100 ASP A N 1
ATOM 771 C CA . ASP A 1 100 ? -9.706 -2.662 5.261 1.00 88.75 100 ASP A CA 1
ATOM 772 C C . ASP A 1 100 ? -9.367 -2.222 3.826 1.00 88.75 100 ASP A C 1
ATOM 774 O O . ASP A 1 100 ? -8.969 -3.023 2.973 1.00 88.75 100 ASP A O 1
ATOM 778 N N . SER A 1 101 ? -9.501 -0.922 3.564 1.00 88.81 101 SER A N 1
ATOM 779 C CA . SER A 1 101 ? -9.276 -0.329 2.243 1.00 88.81 101 SER A CA 1
ATOM 780 C C . SER A 1 101 ? -7.839 -0.478 1.743 1.00 88.81 101 SER A C 1
ATOM 782 O O . SER A 1 101 ? -7.614 -0.478 0.533 1.00 88.81 101 SER A O 1
ATOM 784 N N . LEU A 1 102 ? -6.855 -0.642 2.634 1.00 90.44 102 LEU A N 1
ATOM 785 C CA . LEU A 1 102 ? -5.471 -0.869 2.234 1.00 90.44 102 LEU A CA 1
ATOM 786 C C . LEU A 1 102 ? -5.277 -2.233 1.573 1.00 90.44 102 LEU A C 1
ATOM 788 O O . LEU A 1 102 ? -4.505 -2.333 0.619 1.00 90.44 102 LEU A O 1
ATOM 792 N N . LEU A 1 103 ? -5.970 -3.276 2.035 1.00 91.50 103 LEU A N 1
ATOM 793 C CA . LEU A 1 103 ? -5.880 -4.592 1.399 1.00 91.50 103 LEU A CA 1
ATOM 794 C C . LEU A 1 103 ? -6.515 -4.584 0.011 1.00 91.50 103 LEU A C 1
ATOM 796 O O . LEU A 1 103 ? -5.926 -5.132 -0.922 1.00 91.50 103 LEU A O 1
ATOM 800 N N . ASP A 1 104 ? -7.656 -3.912 -0.135 1.00 92.31 104 ASP A N 1
ATOM 801 C CA . ASP A 1 104 ? -8.296 -3.727 -1.436 1.00 92.31 104 ASP A CA 1
ATOM 802 C C . ASP A 1 104 ? -7.367 -2.978 -2.404 1.00 92.31 104 ASP A C 1
ATOM 804 O O . ASP A 1 104 ? -7.117 -3.427 -3.524 1.00 92.31 104 ASP A O 1
ATOM 808 N N . TRP A 1 105 ? -6.742 -1.890 -1.948 1.00 93.44 105 TRP A N 1
ATOM 809 C CA . TRP A 1 105 ? -5.782 -1.140 -2.757 1.00 93.44 105 TRP A CA 1
ATOM 810 C C . TRP A 1 105 ? -4.563 -1.983 -3.166 1.00 93.44 105 TRP A C 1
ATOM 812 O O . TRP A 1 105 ? -4.137 -1.955 -4.322 1.00 93.44 105 TRP A O 1
ATOM 822 N N . LEU A 1 106 ? -4.006 -2.772 -2.240 1.00 91.38 106 LEU A N 1
ATOM 823 C CA . LEU A 1 106 ? -2.867 -3.652 -2.519 1.00 91.38 106 LEU A CA 1
ATOM 824 C C . LEU A 1 106 ? -3.218 -4.759 -3.516 1.00 91.38 106 LEU A C 1
ATOM 826 O O . LEU A 1 106 ? -2.379 -5.102 -4.351 1.00 91.38 106 LEU A O 1
ATOM 830 N N . ALA A 1 107 ? -4.439 -5.295 -3.463 1.00 90.44 107 ALA A N 1
ATOM 831 C CA . ALA A 1 107 ? -4.920 -6.272 -4.433 1.00 90.44 107 ALA A CA 1
ATOM 832 C C . ALA A 1 107 ? -5.006 -5.663 -5.842 1.00 90.44 107 ALA A C 1
ATOM 834 O O . ALA A 1 107 ? -4.504 -6.257 -6.799 1.00 90.44 107 ALA A O 1
ATOM 835 N N . HIS A 1 108 ? -5.546 -4.446 -5.962 1.00 90.81 108 HIS A N 1
ATOM 836 C CA . HIS A 1 108 ? -5.570 -3.708 -7.227 1.00 90.81 108 HIS A CA 1
ATOM 837 C C . HIS A 1 108 ? -4.158 -3.424 -7.753 1.00 90.81 108 HIS A C 1
ATOM 839 O O . HIS A 1 108 ? -3.889 -3.629 -8.937 1.00 90.81 108 HIS A O 1
ATOM 845 N N . TYR A 1 109 ? -3.231 -3.013 -6.883 1.00 89.00 109 TYR A N 1
ATOM 846 C CA . TYR A 1 109 ? -1.832 -2.818 -7.264 1.00 89.00 109 TYR A CA 1
ATOM 847 C C . TYR A 1 109 ? -1.189 -4.127 -7.752 1.00 89.00 109 TYR A C 1
ATOM 849 O O . TYR A 1 109 ? -0.531 -4.135 -8.792 1.00 89.00 109 TYR A O 1
ATOM 857 N N . ALA A 1 110 ? -1.405 -5.249 -7.058 1.00 87.50 110 ALA A N 1
ATOM 858 C CA . ALA A 1 110 ? -0.883 -6.550 -7.476 1.00 87.50 110 ALA A CA 1
ATOM 859 C C . ALA A 1 110 ? -1.418 -6.950 -8.862 1.00 87.50 110 ALA A C 1
ATOM 861 O O . ALA A 1 110 ? -0.629 -7.294 -9.744 1.00 87.50 110 ALA A O 1
ATOM 862 N N . ALA A 1 111 ? -2.728 -6.821 -9.087 1.00 88.12 111 ALA A N 1
ATOM 863 C CA . ALA A 1 111 ? -3.352 -7.092 -10.381 1.00 88.12 111 ALA A CA 1
ATOM 864 C C . ALA A 1 111 ? -2.773 -6.203 -11.496 1.00 88.12 111 ALA A C 1
ATOM 866 O O . ALA A 1 111 ? -2.400 -6.708 -12.554 1.00 88.12 111 ALA A O 1
ATOM 867 N N . TYR A 1 112 ? -2.602 -4.905 -11.229 1.00 85.25 112 TYR A N 1
ATOM 868 C CA . TYR A 1 112 ? -1.974 -3.964 -12.158 1.00 85.25 112 TYR A CA 1
ATOM 869 C C . TYR A 1 112 ? -0.529 -4.353 -12.506 1.00 85.25 112 TYR A C 1
ATOM 871 O O . TYR A 1 112 ? -0.124 -4.291 -13.667 1.00 85.25 112 TYR A O 1
ATOM 879 N N . THR A 1 113 ? 0.270 -4.791 -11.527 1.00 80.12 113 THR A N 1
ATOM 880 C CA . THR A 1 113 ? 1.644 -5.244 -11.803 1.00 80.12 113 THR A CA 1
ATOM 881 C C . THR A 1 113 ? 1.689 -6.525 -12.638 1.00 80.12 113 THR A C 1
ATOM 883 O O . THR A 1 113 ? 2.571 -6.652 -13.486 1.00 80.12 113 THR A O 1
ATOM 886 N N . VAL A 1 114 ? 0.739 -7.448 -12.451 1.00 78.12 114 VAL A N 1
ATOM 887 C CA . VAL A 1 114 ? 0.629 -8.676 -13.257 1.00 78.12 114 VAL A CA 1
ATOM 888 C C . VAL A 1 114 ? 0.226 -8.351 -14.693 1.00 78.12 114 VAL A C 1
ATOM 890 O O . VAL A 1 114 ? 0.875 -8.837 -15.617 1.00 78.12 114 VAL A O 1
ATOM 893 N N . ASP A 1 115 ? -0.767 -7.483 -14.888 1.00 76.00 115 ASP A N 1
ATOM 894 C CA . ASP A 1 115 ? -1.226 -7.070 -16.220 1.00 76.00 115 ASP A CA 1
ATOM 895 C C . ASP A 1 115 ? -0.104 -6.409 -17.045 1.00 76.00 115 ASP A C 1
ATOM 897 O O . ASP A 1 115 ? 0.126 -6.717 -18.223 1.00 76.00 115 ASP A O 1
ATOM 901 N N . GLN A 1 116 ? 0.698 -5.570 -16.386 1.00 68.19 116 GLN A N 1
ATOM 902 C CA . GLN A 1 116 ? 1.883 -4.976 -16.997 1.00 68.19 116 GLN A CA 1
ATOM 903 C C . GLN A 1 116 ? 2.976 -5.999 -17.337 1.00 68.19 116 GLN A C 1
ATOM 905 O O . GLN A 1 116 ? 3.714 -5.805 -18.307 1.00 68.19 116 GLN A O 1
ATOM 910 N N . LEU A 1 117 ? 3.107 -7.087 -16.568 1.00 62.66 117 LEU A N 1
ATOM 911 C CA . LEU A 1 117 ? 4.041 -8.168 -16.896 1.00 62.66 117 LEU A CA 1
ATOM 912 C C . LEU A 1 117 ? 3.598 -8.920 -18.154 1.00 62.66 117 LEU A C 1
ATOM 914 O O . LEU A 1 117 ? 4.445 -9.186 -19.006 1.00 62.66 117 LEU A O 1
ATOM 918 N N . SER A 1 118 ? 2.301 -9.195 -18.309 1.00 60.69 118 SER A N 1
ATOM 919 C CA . SER A 1 118 ? 1.742 -9.813 -19.521 1.00 60.69 118 SER A CA 1
ATOM 920 C C . SER A 1 118 ? 1.877 -8.933 -20.766 1.00 60.69 118 SER A C 1
ATOM 922 O O . SER A 1 118 ? 2.073 -9.453 -21.861 1.00 60.69 118 SER A O 1
ATOM 924 N N . SER A 1 119 ? 1.840 -7.609 -20.604 1.00 60.69 119 SER A N 1
ATOM 925 C CA . SER A 1 119 ? 2.002 -6.648 -21.706 1.00 60.69 119 SER A CA 1
ATOM 926 C C . SER A 1 119 ? 3.469 -6.390 -22.095 1.00 60.69 119 SER A C 1
ATOM 928 O O . SER A 1 119 ? 3.757 -5.862 -23.169 1.00 60.69 119 SER A O 1
ATOM 930 N N . SER A 1 120 ? 4.428 -6.761 -21.240 1.00 59.41 120 SER A N 1
ATOM 931 C CA . SER A 1 120 ? 5.863 -6.663 -21.523 1.00 59.41 120 SER A CA 1
ATOM 932 C C . SER A 1 120 ? 6.255 -7.753 -22.528 1.00 59.41 120 SER A C 1
ATOM 934 O O . SER A 1 120 ? 6.011 -8.929 -22.284 1.00 59.41 120 SER A O 1
ATOM 936 N N . ALA A 1 121 ? 6.929 -7.375 -23.620 1.00 52.78 121 ALA A N 1
ATOM 937 C CA . ALA A 1 121 ? 7.238 -8.168 -24.826 1.00 52.78 121 ALA A CA 1
ATOM 938 C C . ALA A 1 121 ? 7.936 -9.553 -24.673 1.00 52.78 121 ALA A C 1
ATOM 940 O O . ALA A 1 121 ? 8.346 -10.159 -25.660 1.00 52.78 121 ALA A O 1
ATOM 941 N N . LEU A 1 122 ? 8.097 -10.077 -23.457 1.00 54.25 122 LEU A N 1
ATOM 942 C CA . LEU A 1 122 ? 8.513 -11.456 -23.202 1.00 54.25 122 LEU A CA 1
ATOM 943 C C . LEU A 1 122 ? 7.374 -12.466 -23.412 1.00 54.25 122 LEU A C 1
ATOM 945 O O . LEU A 1 122 ? 7.663 -13.614 -23.737 1.00 54.25 122 LEU A O 1
ATOM 949 N N . PHE A 1 123 ? 6.105 -12.056 -23.294 1.00 53.62 123 PHE A N 1
ATOM 950 C CA . PHE A 1 123 ? 4.965 -12.939 -23.580 1.00 53.62 123 PHE A CA 1
ATOM 951 C C . PHE A 1 123 ? 4.657 -13.060 -25.084 1.00 53.62 123 PHE A C 1
ATOM 953 O O . PHE A 1 123 ? 4.077 -14.043 -25.532 1.00 53.62 123 PHE A O 1
ATOM 960 N N . SER A 1 124 ? 5.115 -12.110 -25.901 1.00 54.75 124 SER A N 1
ATOM 961 C CA . SER A 1 124 ? 4.925 -12.123 -27.357 1.00 54.75 124 SER A CA 1
ATOM 962 C C . SER A 1 124 ? 5.929 -12.999 -28.123 1.00 54.75 124 SER A C 1
ATOM 964 O O . SER A 1 124 ? 5.905 -13.003 -29.350 1.00 54.75 124 SER A O 1
ATOM 966 N N . ARG A 1 125 ? 6.798 -13.770 -27.443 1.00 52.56 125 ARG A N 1
ATOM 967 C CA . ARG A 1 125 ? 7.788 -14.654 -28.098 1.00 52.56 125 ARG A CA 1
ATOM 968 C C . ARG A 1 125 ? 7.375 -16.131 -28.190 1.00 52.56 125 ARG A C 1
ATOM 970 O O . ARG A 1 125 ? 8.198 -16.951 -28.588 1.00 52.56 125 ARG A O 1
ATOM 977 N N . THR A 1 126 ? 6.141 -16.484 -27.826 1.00 54.00 126 THR A N 1
ATOM 978 C CA . THR A 1 126 ? 5.643 -17.874 -27.893 1.00 54.00 126 THR A CA 1
ATOM 979 C C . THR A 1 126 ? 4.244 -18.009 -28.504 1.00 54.00 126 THR A C 1
ATOM 981 O O . THR A 1 126 ? 3.526 -18.937 -28.139 1.00 54.00 126 THR A O 1
ATOM 984 N N . SER A 1 127 ? 3.846 -17.111 -29.412 1.00 49.38 127 SER A N 1
ATOM 985 C CA . SER A 1 127 ? 2.661 -17.316 -30.260 1.00 49.38 127 SER A CA 1
ATOM 986 C C . SER A 1 127 ? 3.033 -17.440 -31.726 1.00 49.38 127 SER A C 1
ATOM 988 O O . SER A 1 127 ? 4.047 -16.831 -32.131 1.00 49.38 127 SER A O 1
#